Protein AF-A0A6P3GRY9-F1 (afdb_monomer_lite)

InterPro domains:
  IPR022179 Cilia- and flagella-associated protein 276 [PF12494] (30-127)

Radius of gyration: 39.05 Å; chains: 1; bounding box: 95×59×117 Å

Foldseek 3Di:
DDDDDDPDPDPDPDPPCVPPPPDPPPPPPPDPDDPVVVCCDPPNNDPVVDDDQLRVLPDPLFDDPDDQPDPVSSNVSSDDDQPVDDPDDPVRSVDDVCVVPPCVVRCSPDPPDDPPDPPPPPCPDPPDPDDDDDPDPDDPLDCVPPDDDQQDCSPPVRAGADPVRHHDDD

Secondary structure (DSSP, 8-state):
------S--PPP---GGGG---------PPPSS-HHHHTTSTTTS-GGGS--HHHHHTSTTPPPSS--SSHHHHHHHHS--STT-TT--HHHHHS-HHHHS-TTSS----TT------PPP-----TT------SS---TT--TT----TT-HHHHTTPPBPTTS-B---

Organism: Bison bison bison (NCBI:txid43346)

pLDDT: mean 70.06, std 11.71, range [42.28, 90.38]

Structure (mmCIF, N/CA/C/O backbone):
data_AF-A0A6P3GRY9-F1
#
_entry.id   AF-A0A6P3GRY9-F1
#
loop_
_atom_site.group_PDB
_atom_site.id
_atom_site.type_symbol
_atom_site.label_atom_id
_atom_site.label_alt_id
_atom_site.label_comp_id
_atom_site.label_asym_id
_atom_site.label_entity_id
_atom_site.label_seq_id
_atom_site.pdbx_PDB_ins_code
_atom_site.Cartn_x
_atom_site.Cartn_y
_atom_site.Cartn_z
_atom_site.occupancy
_atom_site.B_iso_or_equiv
_atom_site.auth_seq_id
_atom_site.auth_comp_id
_atom_site.auth_asym_id
_atom_site.auth_atom_id
_atom_site.pdbx_PDB_model_num
ATOM 1 N N . MET A 1 1 ? -58.699 34.308 74.790 1.00 52.69 1 MET A N 1
ATOM 2 C CA . MET A 1 1 ? -59.024 34.749 73.414 1.00 52.69 1 MET A CA 1
ATOM 3 C C . MET A 1 1 ? -58.248 33.865 72.449 1.00 52.69 1 MET A C 1
ATOM 5 O O . MET A 1 1 ? -57.063 33.687 72.715 1.00 52.69 1 MET A O 1
ATOM 9 N N . PRO A 1 2 ? -58.850 33.245 71.417 1.00 54.44 2 PRO A N 1
ATOM 10 C CA . PRO A 1 2 ? -58.062 32.490 70.453 1.00 54.44 2 PRO A CA 1
ATOM 11 C C . PRO A 1 2 ? -57.347 33.454 69.497 1.00 54.44 2 PRO A C 1
ATOM 13 O O . PRO A 1 2 ? -57.840 34.544 69.214 1.00 54.44 2 PRO A O 1
ATOM 16 N N . LEU A 1 3 ? -56.165 33.046 69.038 1.00 60.47 3 LEU A N 1
ATOM 17 C CA . LEU A 1 3 ? -55.337 33.776 68.083 1.00 60.47 3 LEU A CA 1
ATOM 18 C C . LEU A 1 3 ? -56.097 33.890 66.747 1.00 60.47 3 LEU A C 1
ATOM 20 O O . LEU A 1 3 ? -56.430 32.869 66.143 1.00 60.47 3 LEU A O 1
ATOM 24 N N . THR A 1 4 ? -56.395 35.113 66.304 1.00 62.03 4 THR A N 1
ATOM 25 C CA . THR A 1 4 ? -57.007 35.389 64.997 1.00 62.03 4 THR A CA 1
ATOM 26 C C . THR A 1 4 ? -56.135 34.784 63.895 1.00 62.03 4 THR A C 1
ATOM 28 O O . THR A 1 4 ? -54.992 35.198 63.714 1.00 62.03 4 THR A O 1
ATOM 31 N N . ARG A 1 5 ? -56.647 33.774 63.180 1.00 62.31 5 ARG A N 1
ATOM 32 C CA . ARG A 1 5 ? -55.997 33.237 61.979 1.00 62.31 5 ARG A CA 1
ATOM 33 C C . ARG A 1 5 ? -56.251 34.198 60.826 1.00 62.31 5 ARG A C 1
ATOM 35 O O . ARG A 1 5 ? -57.400 34.387 60.444 1.00 62.31 5 ARG A O 1
ATOM 42 N N . ASP A 1 6 ? -55.184 34.788 60.306 1.00 6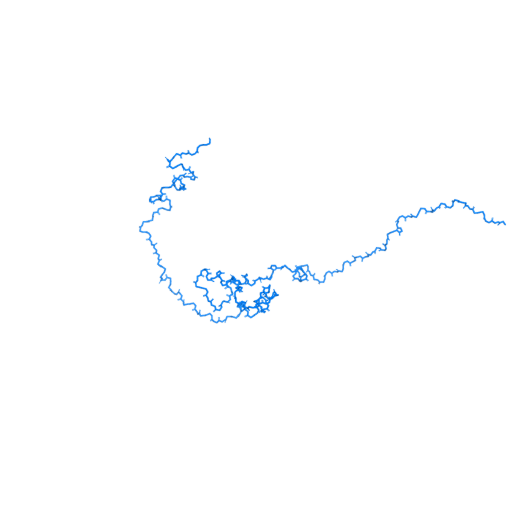4.62 6 ASP A N 1
ATOM 43 C CA . ASP A 1 6 ? -55.213 35.564 59.070 1.00 64.62 6 ASP A CA 1
ATOM 44 C C . ASP A 1 6 ? -55.417 34.603 57.877 1.00 64.62 6 ASP A C 1
ATOM 46 O O . ASP A 1 6 ? -54.584 33.713 57.675 1.00 64.62 6 ASP A O 1
ATOM 50 N N . PRO A 1 7 ? -56.531 34.701 57.126 1.00 65.06 7 PRO A N 1
ATOM 51 C CA . PRO A 1 7 ? -56.840 33.783 56.031 1.00 65.06 7 PRO A CA 1
ATOM 52 C C . PRO A 1 7 ? -55.971 33.986 54.780 1.00 65.06 7 PRO A C 1
ATOM 54 O O . PRO A 1 7 ? -56.021 33.142 53.887 1.00 65.06 7 PRO A O 1
ATOM 57 N N . PHE A 1 8 ? -55.163 35.050 54.705 1.00 62.31 8 PHE A N 1
ATOM 58 C CA . PHE A 1 8 ? -54.335 35.348 53.533 1.00 62.31 8 PHE A CA 1
ATOM 59 C C . PHE A 1 8 ? -52.855 35.485 53.897 1.00 62.31 8 PHE A C 1
ATOM 61 O O . PHE A 1 8 ? -52.234 36.529 53.706 1.00 62.31 8 PHE A O 1
ATOM 68 N N . GLN A 1 9 ? -52.249 34.393 54.371 1.00 63.75 9 GLN A N 1
ATOM 69 C CA . GLN A 1 9 ? -50.791 34.278 54.341 1.00 63.75 9 GLN A CA 1
ATOM 70 C C . GLN A 1 9 ? -50.334 34.131 52.886 1.00 63.75 9 GLN A C 1
ATOM 72 O O . GLN A 1 9 ? -50.290 33.030 52.338 1.00 63.75 9 GLN A O 1
ATOM 77 N N . ASN A 1 10 ? -50.004 35.252 52.246 1.00 63.78 10 ASN A N 1
ATOM 78 C CA . ASN A 1 10 ? -49.301 35.220 50.969 1.00 63.78 10 ASN A CA 1
ATOM 79 C C . ASN A 1 10 ? -47.929 34.560 51.191 1.00 63.78 10 ASN A C 1
ATOM 81 O O . ASN A 1 10 ? -47.215 34.972 52.113 1.00 63.78 10 ASN A O 1
ATOM 85 N N . PRO A 1 11 ? -47.532 33.558 50.384 1.00 64.19 11 PRO A N 1
ATOM 86 C CA . PRO A 1 11 ? -46.188 33.005 50.464 1.00 64.19 11 PRO A CA 1
ATOM 87 C C . PRO A 1 11 ? -45.189 34.138 50.230 1.00 64.19 11 PRO A C 1
ATOM 89 O O . PRO A 1 11 ? -45.312 34.879 49.253 1.00 64.19 11 PRO A O 1
ATOM 92 N N . ALA A 1 12 ? -44.218 34.301 51.129 1.00 64.75 12 ALA A N 1
ATOM 93 C CA . ALA A 1 12 ? -43.100 35.194 50.865 1.00 64.75 12 ALA A CA 1
ATOM 94 C C . ALA A 1 12 ? -42.449 34.761 49.542 1.00 64.75 12 ALA A C 1
ATOM 96 O O . ALA A 1 12 ? -42.167 33.578 49.363 1.00 64.75 12 ALA A O 1
ATOM 97 N N . LEU A 1 13 ? -42.268 35.708 48.615 1.00 62.03 13 LEU A N 1
ATOM 98 C CA . LEU A 1 13 ? -41.549 35.498 47.358 1.00 62.03 13 LEU A CA 1
ATOM 99 C C . LEU A 1 13 ? -40.151 34.968 47.687 1.00 62.03 13 LEU A C 1
ATOM 101 O O . LEU A 1 13 ? -39.284 35.720 48.138 1.00 62.03 13 LEU A O 1
ATOM 105 N N . ASP A 1 14 ? -39.969 33.663 47.515 1.00 60.66 14 ASP A N 1
ATOM 106 C CA . ASP A 1 14 ? -38.688 33.007 47.715 1.00 60.66 14 ASP A CA 1
ATOM 107 C C . ASP A 1 14 ? -37.759 33.471 46.589 1.00 60.66 14 ASP A C 1
ATOM 109 O O . ASP A 1 14 ? -38.134 33.453 45.415 1.00 60.66 14 ASP A O 1
ATOM 113 N N . LYS A 1 15 ? -36.584 33.996 46.940 1.00 63.59 15 LYS A N 1
ATOM 114 C CA . LYS A 1 15 ? -35.643 34.520 45.942 1.00 63.59 15 LYS A CA 1
ATOM 115 C C . LYS A 1 15 ? -35.072 33.346 45.142 1.00 63.59 15 LYS A C 1
ATOM 117 O O . LYS A 1 15 ? -34.623 32.375 45.742 1.00 63.59 15 LYS A O 1
ATOM 122 N N . ASP A 1 16 ? -35.027 33.475 43.814 1.00 60.00 16 ASP A N 1
ATOM 123 C CA . ASP A 1 16 ? -34.615 32.432 42.849 1.00 60.00 16 ASP A CA 1
ATOM 124 C C . ASP A 1 16 ? -33.209 31.828 43.080 1.00 60.00 16 ASP A C 1
ATOM 126 O O . ASP A 1 16 ? -32.849 30.810 42.485 1.00 60.00 16 ASP A O 1
ATOM 130 N N . ASP A 1 17 ? -32.408 32.409 43.975 1.00 60.22 17 ASP A N 1
ATOM 131 C CA . ASP A 1 17 ? -31.072 31.928 44.333 1.00 60.22 17 ASP A CA 1
ATOM 132 C C . ASP A 1 17 ? -31.087 30.603 45.122 1.00 60.22 17 ASP A C 1
ATOM 134 O O . ASP A 1 17 ? -30.052 29.941 45.238 1.00 60.22 17 ASP A O 1
ATOM 138 N N . SER A 1 18 ? -32.243 30.169 45.640 1.00 59.12 18 SER A N 1
ATOM 139 C CA . SER A 1 18 ? -32.396 28.894 46.360 1.00 59.12 18 SER A CA 1
ATOM 140 C C . SER A 1 18 ? -32.257 27.651 45.462 1.00 59.12 18 SER A C 1
ATOM 142 O O . SER A 1 18 ? -31.990 26.557 45.970 1.00 59.12 18 SER A O 1
ATOM 144 N N . TYR A 1 19 ? -32.344 27.805 44.133 1.00 58.09 19 TYR A N 1
ATOM 145 C CA . TYR A 1 19 ? -32.176 26.716 43.154 1.00 58.09 19 TYR A CA 1
ATOM 146 C C . TYR A 1 19 ? -30.753 26.572 42.604 1.00 58.09 19 TYR A C 1
ATOM 148 O O . TYR A 1 19 ? -30.472 25.637 41.844 1.00 58.09 19 TYR A O 1
ATOM 156 N N . LEU A 1 20 ? -29.825 27.449 42.994 1.00 64.12 20 LEU A N 1
ATOM 157 C CA . LEU A 1 20 ? -28.414 27.293 42.656 1.00 64.12 20 LEU A CA 1
ATOM 158 C C . LEU A 1 20 ? -27.821 26.205 43.558 1.00 64.12 20 LEU A C 1
ATOM 160 O O . LEU A 1 20 ? -27.237 26.466 44.610 1.00 64.12 20 LEU A O 1
ATOM 164 N N . GLY A 1 21 ? -28.009 24.945 43.154 1.00 67.62 21 GLY A N 1
ATOM 165 C CA . GLY A 1 21 ? -27.368 23.799 43.793 1.00 67.62 21 GLY A CA 1
ATOM 166 C C . GLY A 1 21 ? -25.873 24.058 44.011 1.00 67.62 21 GLY A C 1
ATOM 167 O O . GLY A 1 21 ? -25.246 24.775 43.232 1.00 67.62 21 GLY A O 1
ATOM 168 N N . LYS A 1 22 ? -25.302 23.489 45.086 1.00 67.56 22 LYS A N 1
ATOM 169 C CA . LYS A 1 22 ? -23.931 23.788 45.542 1.00 67.56 22 LYS A CA 1
ATOM 170 C C . LYS A 1 22 ? -22.965 23.911 44.366 1.00 67.56 22 LYS A C 1
ATOM 172 O O . LYS A 1 22 ? -22.800 22.944 43.618 1.00 67.56 22 LYS A O 1
ATOM 177 N N . SER A 1 23 ? -22.303 25.063 44.251 1.00 61.81 23 SER A N 1
ATOM 178 C CA . SER A 1 23 ? -21.272 25.328 43.252 1.00 61.81 23 SER A CA 1
ATOM 179 C C . SER A 1 23 ? -20.218 24.233 43.356 1.00 61.81 23 SER A C 1
ATOM 181 O O . SER A 1 23 ? -19.354 24.256 44.237 1.00 61.81 23 SER A O 1
ATOM 183 N N . ARG A 1 24 ? -20.301 23.215 42.493 1.00 62.47 24 ARG A N 1
ATOM 184 C CA . ARG A 1 24 ? -19.240 22.220 42.409 1.00 62.47 24 ARG A CA 1
ATOM 185 C C . ARG A 1 24 ? -18.041 22.988 41.900 1.00 62.47 24 ARG A C 1
ATOM 187 O O . ARG A 1 24 ? -18.010 23.398 40.743 1.00 62.47 24 ARG A O 1
ATOM 194 N N . ALA A 1 25 ? -17.065 23.197 42.774 1.00 61.50 25 ALA A N 1
ATOM 195 C CA . ALA A 1 25 ? -15.735 23.587 42.368 1.00 61.50 25 ALA A CA 1
ATOM 196 C C . ALA A 1 25 ? -15.208 22.465 41.465 1.00 61.50 25 ALA A C 1
ATOM 198 O O . ALA A 1 25 ? -14.555 21.531 41.924 1.00 61.50 25 ALA A O 1
ATOM 199 N N . SER A 1 26 ? -15.530 22.527 40.173 1.00 61.50 26 SER A N 1
ATOM 200 C CA . SER A 1 26 ? -14.910 21.710 39.142 1.00 61.50 26 SER A CA 1
ATOM 201 C C . SER A 1 26 ? -13.501 22.254 38.948 1.00 61.50 26 SER A C 1
ATOM 203 O O . SER A 1 26 ? -13.168 22.833 37.914 1.00 61.50 26 SER A O 1
ATOM 205 N N . LYS A 1 27 ? -12.658 22.107 39.974 1.00 64.69 27 LYS A N 1
ATOM 206 C CA . LYS A 1 27 ? -11.219 22.224 39.814 1.00 64.69 27 LYS A CA 1
ATOM 207 C C . LYS A 1 27 ? -10.841 21.046 38.933 1.00 64.69 27 LYS A C 1
ATOM 209 O O . LYS A 1 27 ? -10.705 19.927 39.421 1.00 64.69 27 LYS A O 1
ATOM 214 N N . LYS A 1 28 ? -10.770 21.280 37.618 1.00 66.38 28 LYS A N 1
ATOM 215 C CA . LYS A 1 28 ? -10.141 20.329 36.705 1.00 66.38 28 LYS A CA 1
ATOM 216 C C . LYS A 1 28 ? -8.772 20.050 37.307 1.00 66.38 28 LYS A C 1
ATOM 218 O O . LYS A 1 28 ? -7.981 20.977 37.478 1.00 66.38 28 LYS A O 1
ATOM 223 N N . LEU A 1 29 ? -8.554 18.810 37.735 1.00 68.94 29 LEU A N 1
ATOM 224 C CA . LEU A 1 29 ? -7.252 18.394 38.229 1.00 68.94 29 LEU A CA 1
ATOM 225 C C . LEU A 1 29 ? -6.219 18.745 37.152 1.00 68.94 29 LEU A C 1
ATOM 227 O O . LEU A 1 29 ? -6.523 18.579 35.964 1.00 68.94 29 LEU A O 1
ATOM 231 N N . PRO A 1 30 ? -5.035 19.250 37.532 1.00 70.81 30 PRO A N 1
ATOM 232 C CA . PRO A 1 30 ? -3.982 19.483 36.562 1.00 70.81 30 PRO A CA 1
ATOM 233 C C . PRO A 1 30 ? -3.730 18.177 35.806 1.00 70.81 30 PRO A C 1
ATOM 235 O O . PRO A 1 30 ? -3.604 17.105 36.407 1.00 70.81 30 PRO A O 1
ATOM 238 N N . TYR A 1 31 ? -3.740 18.260 34.476 1.00 70.06 31 TYR A N 1
ATOM 239 C CA . TYR A 1 31 ? -3.459 17.111 33.627 1.00 70.06 31 TYR A CA 1
ATOM 240 C C . TYR A 1 31 ? -2.085 16.551 34.004 1.00 70.06 31 TYR A C 1
ATOM 242 O O . TYR A 1 31 ? -1.108 17.292 34.071 1.00 70.06 31 TYR A O 1
ATOM 250 N N . LYS A 1 32 ? -2.019 15.240 34.269 1.00 80.81 32 LYS A N 1
ATOM 251 C CA . LYS A 1 32 ? -0.781 14.569 34.704 1.00 80.81 32 LYS A CA 1
ATOM 252 C C . LYS A 1 32 ? 0.327 14.648 33.650 1.00 80.81 32 LYS A C 1
ATOM 254 O O . LYS A 1 32 ? 1.496 14.693 34.005 1.00 80.81 32 LYS A O 1
ATOM 259 N N . ASN A 1 33 ? -0.058 14.669 32.373 1.00 82.62 33 ASN A N 1
ATOM 260 C CA . ASN A 1 33 ? 0.845 14.707 31.230 1.00 82.62 33 ASN A CA 1
ATOM 261 C C . ASN A 1 33 ? 0.585 15.964 30.388 1.00 82.62 33 ASN A C 1
ATOM 263 O O . ASN A 1 33 ? -0.575 16.370 30.254 1.00 82.62 33 ASN A O 1
ATOM 267 N N . PRO A 1 34 ? 1.625 16.552 29.768 1.00 87.25 34 PRO A N 1
ATOM 268 C CA . PRO A 1 34 ? 1.441 17.589 28.763 1.00 87.25 34 PRO A CA 1
ATOM 269 C C . PRO A 1 34 ? 0.641 17.043 27.573 1.00 87.25 34 PRO A C 1
ATOM 271 O O . PRO A 1 34 ? 0.749 15.866 27.218 1.00 87.25 34 PRO A O 1
ATOM 274 N N . THR A 1 35 ? -0.137 17.914 26.928 1.00 83.81 35 THR A N 1
ATOM 275 C CA . THR A 1 35 ? -1.090 17.557 25.863 1.00 83.81 35 THR A CA 1
ATOM 276 C C . THR A 1 35 ? -0.469 16.704 24.755 1.00 83.81 35 THR A C 1
ATOM 278 O O . THR A 1 35 ? -1.060 15.706 24.363 1.00 83.81 35 THR A O 1
ATOM 281 N N . HIS A 1 36 ? 0.747 17.031 24.308 1.00 83.94 36 HIS A N 1
ATOM 282 C CA . HIS A 1 36 ? 1.453 16.276 23.267 1.00 83.94 36 HIS A CA 1
ATOM 283 C C . HIS A 1 36 ? 1.723 14.808 23.659 1.00 83.94 36 HIS A C 1
ATOM 285 O O . HIS A 1 36 ? 1.618 13.925 22.818 1.00 83.94 36 HIS A O 1
ATOM 291 N N . LEU A 1 37 ? 2.022 14.522 24.934 1.00 85.81 37 LEU A N 1
ATOM 292 C CA . LEU A 1 37 ? 2.242 13.146 25.408 1.00 85.81 37 LEU A CA 1
ATOM 293 C C . LEU A 1 37 ? 0.930 12.395 25.637 1.00 85.81 37 LEU A C 1
ATOM 295 O O . LEU A 1 37 ? 0.858 11.191 25.409 1.00 85.81 37 LEU A O 1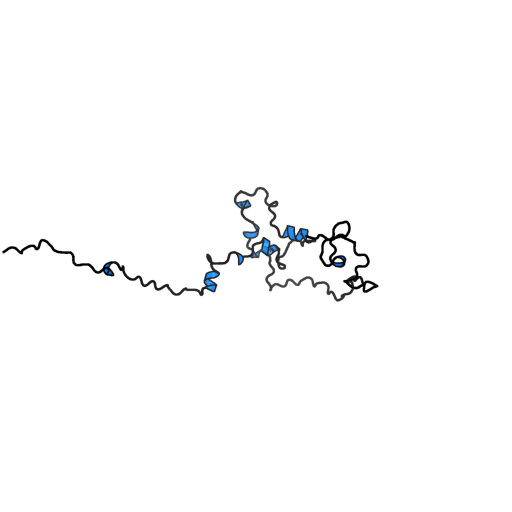
ATOM 299 N N . ALA A 1 38 ? -0.113 13.098 26.081 1.00 83.38 38 ALA A N 1
ATOM 300 C CA . ALA A 1 38 ? -1.445 12.515 26.211 1.00 83.38 38 ALA A CA 1
ATOM 301 C C . ALA A 1 38 ? -2.039 12.148 24.837 1.00 83.38 38 ALA A C 1
ATOM 303 O O . ALA A 1 38 ? -2.712 11.133 24.712 1.00 83.38 38 ALA A O 1
ATOM 304 N N . GLN A 1 39 ? -1.741 12.937 23.800 1.00 84.12 39 GLN A N 1
ATOM 305 C CA . GLN A 1 39 ? -2.167 12.689 22.417 1.00 84.12 39 GLN A CA 1
ATOM 306 C C . GLN A 1 39 ? -1.453 11.509 21.746 1.00 84.12 39 GLN A C 1
ATOM 308 O O . GLN A 1 39 ? -1.924 11.025 20.725 1.00 84.12 39 GLN A O 1
ATOM 313 N N . GLN A 1 40 ? -0.330 11.037 22.291 1.00 82.62 40 GLN A N 1
ATOM 314 C CA . GLN A 1 40 ? 0.353 9.836 21.799 1.00 82.62 40 GLN A CA 1
ATOM 315 C C . GLN A 1 40 ? -0.162 8.543 22.448 1.00 82.62 40 GLN A C 1
ATOM 317 O O . GLN A 1 40 ? 0.261 7.462 22.050 1.00 82.62 40 GLN A O 1
ATOM 322 N N . GLN A 1 41 ? -1.059 8.633 23.433 1.00 82.88 41 GLN A N 1
ATOM 323 C CA . GLN A 1 41 ? -1.613 7.479 24.142 1.00 82.88 41 GLN A CA 1
ATOM 324 C C . GLN A 1 41 ? -3.012 7.141 23.626 1.00 82.88 41 GLN A C 1
ATOM 326 O O . GLN A 1 41 ? -3.762 8.029 23.222 1.00 82.88 41 GLN A O 1
ATOM 331 N N . GLU A 1 42 ? -3.380 5.862 23.677 1.00 80.25 42 GLU A N 1
ATOM 332 C CA . GLU A 1 42 ? -4.760 5.418 23.450 1.00 80.25 42 GLU A CA 1
ATOM 333 C C . GLU A 1 42 ? -5.717 6.158 24.410 1.00 80.25 42 GLU A C 1
ATOM 335 O O . GLU A 1 42 ? -5.406 6.282 25.601 1.00 80.25 42 GLU A O 1
ATOM 340 N N . PRO A 1 43 ? -6.865 6.692 23.946 1.00 81.06 43 PRO A N 1
ATOM 341 C CA . PRO A 1 43 ? -7.477 6.533 22.619 1.00 81.06 43 PRO A CA 1
ATOM 342 C C . PRO A 1 43 ? -7.115 7.634 21.601 1.00 81.06 43 PRO A C 1
ATOM 344 O O . PRO A 1 43 ? -7.696 7.705 20.520 1.00 81.06 43 PRO A O 1
ATOM 347 N N . TRP A 1 44 ? -6.228 8.561 21.963 1.00 79.75 44 TRP A N 1
ATOM 348 C CA . TRP A 1 44 ? -5.930 9.766 21.180 1.00 79.75 44 TRP A CA 1
ATOM 349 C C . TRP A 1 44 ? -4.787 9.587 20.185 1.00 79.75 44 TRP A C 1
ATOM 351 O O . TRP A 1 44 ? -4.599 10.446 19.319 1.00 79.75 44 TRP A O 1
ATOM 361 N N . CYS A 1 45 ? -4.026 8.497 20.306 1.00 80.19 45 CYS A N 1
ATOM 362 C CA . CYS A 1 45 ? -2.933 8.197 19.399 1.00 80.19 45 CYS A CA 1
ATOM 363 C C . CYS A 1 45 ? -3.437 8.154 17.955 1.00 80.19 45 CYS A C 1
ATOM 365 O O . CYS A 1 45 ? -4.422 7.497 17.612 1.00 80.19 45 CYS A O 1
ATOM 367 N N . ARG A 1 46 ? -2.753 8.891 17.080 1.00 74.81 46 ARG A N 1
ATOM 368 C CA . ARG A 1 46 ? -3.125 8.971 15.672 1.00 74.81 46 ARG A CA 1
ATOM 369 C C . ARG A 1 46 ? -2.914 7.597 15.032 1.00 74.81 46 ARG A C 1
ATOM 371 O O . ARG A 1 46 ? -1.797 7.096 15.011 1.00 74.81 46 ARG A O 1
ATOM 378 N N . LEU A 1 47 ? -3.961 7.034 14.429 1.00 71.56 47 LEU A N 1
ATOM 379 C CA . LEU A 1 47 ? -3.901 5.735 13.738 1.00 71.56 47 LEU A CA 1
ATOM 380 C C . LEU A 1 47 ? -2.848 5.678 12.617 1.00 71.56 47 LEU A C 1
ATOM 382 O O . LEU A 1 47 ? -2.411 4.602 12.240 1.00 71.56 47 LEU A O 1
ATOM 386 N N . SER A 1 48 ? -2.426 6.827 12.080 1.00 75.00 48 SER A N 1
ATOM 387 C CA . SER A 1 48 ? -1.356 6.894 11.077 1.00 75.00 48 SER A CA 1
ATOM 388 C C . SER A 1 48 ? 0.057 6.851 11.667 1.00 75.00 48 SER A C 1
ATOM 390 O O . SER A 1 48 ? 1.017 6.846 10.903 1.00 75.00 48 SER A O 1
ATOM 392 N N . SER A 1 49 ? 0.215 6.909 12.993 1.00 74.69 49 SER A N 1
ATOM 393 C CA . SER A 1 49 ? 1.525 6.805 13.649 1.00 74.69 49 SER A CA 1
ATOM 394 C C . SER A 1 49 ? 2.080 5.382 13.587 1.00 74.69 49 SER A C 1
ATOM 396 O O . SER A 1 49 ? 3.294 5.206 13.623 1.00 74.69 49 SER A O 1
ATOM 398 N N . THR A 1 50 ? 1.213 4.375 13.467 1.00 75.44 50 THR A N 1
ATOM 399 C CA . THR A 1 50 ? 1.597 2.982 13.248 1.00 75.44 50 THR A CA 1
ATOM 400 C C . THR A 1 50 ? 1.528 2.667 11.748 1.00 75.44 50 THR A C 1
ATOM 402 O O . THR A 1 50 ? 0.442 2.663 11.163 1.00 75.44 50 THR A O 1
ATOM 405 N N . PRO A 1 51 ? 2.667 2.430 11.071 1.00 76.50 51 PRO A N 1
ATOM 406 C CA . PRO A 1 51 ? 2.639 2.063 9.663 1.00 76.50 51 PRO A CA 1
ATOM 407 C C . PRO A 1 51 ? 1.970 0.695 9.494 1.00 76.50 51 PRO A C 1
ATOM 409 O O . PRO A 1 51 ? 2.225 -0.244 10.247 1.00 76.50 51 PRO A O 1
ATOM 412 N N . THR A 1 52 ? 1.121 0.565 8.475 1.00 77.81 52 THR A N 1
ATOM 413 C CA . THR A 1 52 ? 0.602 -0.747 8.070 1.00 77.81 52 THR A CA 1
ATOM 414 C C . THR A 1 52 ? 1.721 -1.569 7.435 1.00 77.81 52 THR A C 1
ATOM 416 O O . THR A 1 52 ? 2.647 -1.013 6.849 1.00 77.81 52 THR A O 1
ATOM 419 N N . ILE A 1 53 ? 1.631 -2.897 7.465 1.00 78.75 53 ILE A N 1
ATOM 420 C CA . ILE A 1 53 ? 2.653 -3.761 6.845 1.00 78.75 53 ILE A CA 1
ATOM 421 C C . ILE A 1 53 ? 2.830 -3.485 5.361 1.00 78.75 53 ILE A C 1
ATOM 423 O O . ILE A 1 53 ? 3.951 -3.470 4.873 1.00 78.75 53 ILE A O 1
ATOM 427 N N . THR A 1 54 ? 1.749 -3.194 4.643 1.00 80.31 54 THR A N 1
ATOM 428 C CA . THR A 1 54 ? 1.821 -2.794 3.234 1.00 80.31 54 THR A CA 1
ATOM 429 C C . THR A 1 54 ? 2.595 -1.484 3.057 1.00 80.31 54 THR A C 1
ATOM 431 O O . THR A 1 54 ? 3.254 -1.286 2.041 1.00 80.31 54 THR A O 1
ATOM 434 N N . SER A 1 55 ? 2.517 -0.570 4.030 1.00 81.38 55 SER A N 1
ATOM 435 C CA . SER A 1 55 ? 3.344 0.639 4.055 1.00 81.38 55 SER A CA 1
ATOM 436 C C . SER A 1 55 ? 4.801 0.294 4.351 1.00 81.38 55 SER A C 1
ATOM 438 O O . SER A 1 55 ? 5.681 0.769 3.643 1.00 81.38 55 SER A O 1
ATOM 440 N N . MET A 1 56 ? 5.052 -0.561 5.347 1.00 81.75 56 MET A N 1
ATOM 441 C CA . MET A 1 56 ? 6.401 -0.998 5.716 1.00 81.75 56 MET A CA 1
ATOM 442 C C . MET A 1 56 ? 7.102 -1.724 4.570 1.00 81.75 56 MET A C 1
ATOM 444 O O . MET A 1 56 ? 8.254 -1.445 4.295 1.00 81.75 56 MET A O 1
ATOM 448 N N . LYS A 1 57 ? 6.403 -2.599 3.848 1.00 82.19 57 LYS A N 1
ATOM 449 C CA . LYS A 1 57 ? 6.921 -3.339 2.690 1.00 82.19 57 LYS A CA 1
ATOM 450 C C . LYS A 1 57 ? 7.418 -2.435 1.556 1.00 82.19 57 LYS A C 1
ATOM 452 O O . LYS A 1 57 ? 8.277 -2.834 0.775 1.00 82.19 57 LYS A O 1
ATOM 457 N N . ARG A 1 58 ? 6.878 -1.221 1.444 1.00 84.00 58 ARG A N 1
ATOM 458 C CA . ARG A 1 58 ? 7.324 -0.231 0.453 1.00 84.00 58 ARG A CA 1
ATOM 459 C C . ARG A 1 58 ? 8.485 0.628 0.946 1.00 84.00 58 ARG A C 1
ATOM 461 O O . ARG A 1 58 ? 9.025 1.397 0.156 1.00 84.00 58 ARG A O 1
ATOM 468 N N . ASP A 1 59 ? 8.837 0.527 2.224 1.00 81.19 59 ASP A N 1
ATOM 469 C CA . ASP A 1 59 ? 9.971 1.235 2.797 1.00 81.19 59 ASP A CA 1
ATOM 470 C C . ASP A 1 59 ? 11.288 0.624 2.296 1.00 81.19 59 ASP A C 1
ATOM 472 O O . ASP A 1 59 ? 11.423 -0.595 2.178 1.00 81.19 59 ASP A O 1
ATOM 476 N N . GLY A 1 60 ? 12.279 1.469 2.016 1.00 72.06 60 GLY A N 1
ATOM 477 C CA . GLY A 1 60 ? 13.583 1.037 1.506 1.00 72.06 60 GLY A CA 1
ATOM 478 C C . GLY A 1 60 ? 14.385 0.209 2.512 1.00 72.06 60 GLY A C 1
ATOM 479 O O . GLY A 1 60 ? 15.276 -0.540 2.120 1.00 72.06 60 GLY A O 1
ATOM 480 N N . PHE A 1 61 ? 14.056 0.310 3.802 1.00 74.94 61 PHE A N 1
ATOM 481 C CA . PHE A 1 61 ? 14.686 -0.467 4.875 1.00 74.94 61 PHE A CA 1
ATOM 482 C C . PHE A 1 61 ? 14.022 -1.830 5.120 1.00 74.94 61 PHE A C 1
ATOM 484 O O . PHE A 1 61 ? 14.441 -2.571 6.016 1.00 74.94 61 PHE A O 1
ATOM 491 N N . PHE A 1 62 ? 12.984 -2.170 4.352 1.00 77.00 62 PHE A N 1
ATOM 492 C CA . PHE A 1 62 ? 12.283 -3.436 4.497 1.00 77.00 62 PHE A CA 1
ATOM 493 C C . PHE A 1 62 ? 13.068 -4.583 3.863 1.00 77.00 62 PHE A C 1
ATOM 495 O O . PHE A 1 62 ? 13.402 -4.564 2.679 1.00 77.00 62 PHE A O 1
ATOM 502 N N . PHE A 1 63 ? 13.340 -5.618 4.655 1.00 73.50 63 PHE A N 1
ATOM 503 C CA . PHE A 1 63 ? 14.039 -6.801 4.176 1.00 73.50 63 PHE A CA 1
ATOM 504 C C . PHE A 1 63 ? 13.060 -7.807 3.564 1.00 73.50 63 PHE A C 1
ATOM 506 O O . PHE A 1 63 ? 12.203 -8.358 4.258 1.00 73.50 63 PHE A O 1
ATOM 513 N N . TYR A 1 64 ? 13.234 -8.095 2.276 1.00 71.88 64 TYR A N 1
ATOM 514 C CA . TYR A 1 64 ? 12.570 -9.209 1.607 1.00 71.88 64 TYR A CA 1
ATOM 515 C C . TYR A 1 64 ? 13.459 -10.455 1.627 1.00 71.88 64 TYR A C 1
ATOM 517 O O . TYR A 1 64 ? 14.659 -10.368 1.380 1.00 71.88 64 TYR A O 1
ATOM 525 N N . SER 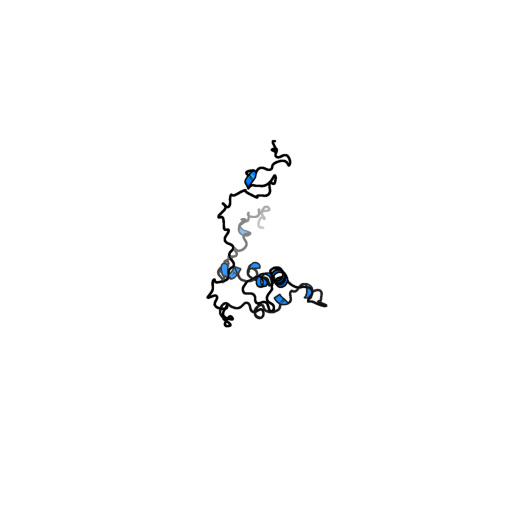A 1 65 ? 12.864 -11.626 1.877 1.00 75.56 65 SER A N 1
ATOM 526 C CA . SER A 1 65 ? 13.565 -12.912 1.735 1.00 75.56 65 SER A CA 1
ATOM 527 C C . SER A 1 65 ? 13.993 -13.182 0.291 1.00 75.56 65 SER A C 1
ATOM 529 O O . SER A 1 65 ? 15.040 -13.782 0.069 1.00 75.56 65 SER A O 1
ATOM 531 N N . GLU A 1 66 ? 13.208 -12.709 -0.678 1.00 78.94 66 GLU A N 1
ATOM 532 C CA . GLU A 1 66 ? 13.498 -12.789 -2.108 1.00 78.94 66 GLU A CA 1
ATOM 533 C C . GLU A 1 66 ? 13.488 -11.374 -2.689 1.00 78.94 66 GLU A C 1
ATOM 535 O O . GLU A 1 66 ? 12.493 -10.660 -2.575 1.00 78.94 66 GLU A O 1
ATOM 540 N N . ILE A 1 67 ? 14.611 -10.949 -3.272 1.00 80.06 67 ILE A N 1
ATOM 541 C CA . ILE A 1 67 ? 14.750 -9.601 -3.830 1.00 80.06 67 ILE A CA 1
ATOM 542 C C . ILE A 1 67 ? 13.942 -9.525 -5.137 1.00 80.06 67 ILE A C 1
ATOM 544 O O . ILE A 1 67 ? 14.220 -10.313 -6.049 1.00 80.06 67 ILE A O 1
ATOM 548 N N . PRO A 1 68 ? 12.984 -8.586 -5.256 1.00 86.12 68 PRO A N 1
ATOM 549 C CA . PRO A 1 68 ? 12.243 -8.365 -6.494 1.00 86.12 68 PRO A CA 1
ATOM 550 C C . PRO A 1 68 ? 13.179 -8.049 -7.662 1.00 86.12 68 PRO A C 1
ATOM 552 O O . PRO A 1 68 ? 14.120 -7.268 -7.500 1.00 86.12 68 PRO A O 1
ATOM 555 N N . LYS A 1 69 ? 12.943 -8.644 -8.837 1.00 87.94 69 LYS A N 1
ATOM 556 C CA . LYS A 1 69 ? 13.831 -8.465 -10.000 1.00 87.94 69 LYS A CA 1
ATOM 557 C C . LYS A 1 69 ? 13.456 -7.246 -10.831 1.00 87.94 69 LYS A C 1
ATOM 559 O O . LYS A 1 69 ? 14.335 -6.625 -11.428 1.00 87.94 69 LYS A O 1
ATOM 564 N N . ASP A 1 70 ? 12.172 -6.913 -10.871 1.00 90.38 70 ASP A N 1
ATOM 565 C CA . ASP A 1 70 ? 11.632 -5.767 -11.590 1.00 90.38 70 ASP A CA 1
ATOM 566 C C . ASP A 1 70 ? 10.597 -4.983 -10.754 1.00 90.38 70 ASP A C 1
ATOM 568 O O . ASP A 1 70 ? 10.310 -5.298 -9.595 1.00 90.38 70 ASP A O 1
ATOM 572 N N . ASP A 1 71 ? 10.061 -3.904 -11.334 1.00 88.75 71 ASP A N 1
ATOM 573 C CA . ASP A 1 71 ? 9.049 -3.059 -10.681 1.00 88.75 71 ASP A CA 1
ATOM 574 C C . ASP A 1 71 ? 7.738 -3.821 -10.422 1.00 88.75 71 ASP A C 1
ATOM 576 O O . ASP A 1 71 ? 7.036 -3.548 -9.445 1.00 88.75 71 ASP A O 1
ATOM 580 N N . LEU A 1 72 ? 7.400 -4.796 -11.270 1.00 88.94 72 LEU A N 1
ATOM 581 C CA . LEU A 1 72 ? 6.184 -5.583 -11.107 1.00 88.94 72 LEU A CA 1
ATOM 582 C C . LEU A 1 72 ? 6.309 -6.514 -9.899 1.00 88.94 72 LEU A C 1
ATOM 584 O O . LEU A 1 72 ? 5.426 -6.507 -9.039 1.00 88.94 72 LEU A O 1
ATOM 588 N N . ASP A 1 73 ? 7.420 -7.237 -9.794 1.00 88.31 73 ASP A N 1
ATOM 589 C CA . ASP A 1 73 ? 7.759 -8.081 -8.654 1.00 88.31 73 ASP A CA 1
ATOM 590 C C . ASP A 1 73 ? 7.732 -7.268 -7.357 1.00 88.31 73 ASP A C 1
ATOM 592 O O . ASP A 1 73 ? 7.185 -7.725 -6.354 1.00 88.31 73 ASP A O 1
ATOM 596 N N . PHE A 1 74 ? 8.256 -6.036 -7.368 1.00 87.88 74 PHE A N 1
ATOM 597 C CA . PHE A 1 74 ? 8.258 -5.172 -6.186 1.00 87.88 74 PHE A CA 1
ATOM 598 C C . PHE A 1 74 ? 6.835 -4.806 -5.755 1.00 87.88 74 PHE A C 1
ATOM 600 O O . PHE A 1 74 ? 6.474 -4.927 -4.579 1.00 87.88 74 PHE A O 1
ATOM 607 N N . ARG A 1 75 ? 5.992 -4.398 -6.710 1.00 88.56 75 ARG A N 1
ATOM 608 C CA . ARG A 1 75 ? 4.587 -4.065 -6.439 1.00 88.56 75 ARG A CA 1
ATOM 609 C C . ARG A 1 75 ? 3.809 -5.272 -5.928 1.00 88.56 75 ARG A C 1
ATOM 611 O O . ARG A 1 75 ? 3.002 -5.113 -5.014 1.00 88.56 75 ARG A O 1
ATOM 618 N N . LEU A 1 76 ? 4.047 -6.453 -6.496 1.00 86.56 76 LEU A N 1
ATOM 619 C CA . LEU A 1 76 ? 3.393 -7.694 -6.087 1.00 86.56 76 LEU A CA 1
ATOM 620 C C . LEU A 1 76 ? 3.867 -8.159 -4.706 1.00 86.56 76 LEU A C 1
ATOM 622 O O . LEU A 1 76 ? 3.034 -8.515 -3.877 1.00 86.56 76 LEU A O 1
ATOM 626 N N . ALA A 1 77 ? 5.169 -8.086 -4.424 1.00 83.44 77 ALA A N 1
ATOM 627 C CA . ALA A 1 77 ? 5.743 -8.458 -3.131 1.00 83.44 77 ALA A CA 1
ATOM 628 C C . ALA A 1 77 ? 5.286 -7.530 -1.993 1.00 83.44 77 ALA A C 1
ATOM 630 O O . ALA A 1 77 ? 5.101 -7.974 -0.855 1.00 83.44 77 ALA A O 1
ATOM 631 N N . ALA A 1 78 ? 5.058 -6.249 -2.300 1.00 84.12 78 ALA A N 1
ATOM 632 C CA . ALA A 1 78 ? 4.548 -5.286 -1.334 1.00 84.12 78 ALA A CA 1
ATOM 633 C C . ALA A 1 78 ? 3.059 -5.478 -0.999 1.00 84.12 78 ALA A C 1
ATOM 635 O O . ALA A 1 78 ? 2.597 -5.007 0.046 1.00 84.12 78 ALA A O 1
ATOM 636 N N . LEU A 1 79 ? 2.295 -6.144 -1.870 1.00 85.62 79 LEU A N 1
ATOM 637 C CA . LEU A 1 79 ? 0.884 -6.435 -1.641 1.00 85.62 79 LEU A CA 1
ATOM 638 C C . LEU A 1 79 ? 0.708 -7.670 -0.753 1.00 85.62 79 LEU A C 1
ATOM 640 O O . LEU A 1 79 ? 1.471 -8.632 -0.802 1.00 85.62 79 LEU A O 1
ATOM 644 N N . TYR A 1 80 ? -0.329 -7.639 0.088 1.00 79.50 80 TYR A N 1
ATOM 645 C CA . TYR A 1 80 ? -0.667 -8.796 0.904 1.00 79.50 80 TYR A CA 1
ATOM 646 C C . TYR A 1 80 ? -1.225 -9.908 0.018 1.00 79.50 80 TYR A C 1
ATOM 648 O O . TYR A 1 80 ? -2.160 -9.707 -0.759 1.00 79.50 80 TYR A O 1
ATOM 656 N N . ASN A 1 81 ? -0.649 -11.093 0.163 1.00 80.00 81 ASN A N 1
ATOM 657 C CA . ASN A 1 81 ? -1.033 -12.249 -0.610 1.00 80.00 81 ASN A CA 1
ATOM 658 C C . ASN A 1 81 ? -2.091 -13.074 0.143 1.00 80.00 81 ASN A C 1
ATOM 660 O O . ASN A 1 81 ? -1.781 -13.771 1.108 1.00 80.00 81 ASN A O 1
ATOM 664 N N . HIS A 1 82 ? -3.338 -13.025 -0.332 1.00 77.75 82 HIS A N 1
ATOM 665 C CA . HIS A 1 82 ? -4.444 -13.790 0.248 1.00 77.75 82 HIS A CA 1
ATOM 666 C C . HIS A 1 82 ? -4.456 -15.276 -0.155 1.00 77.75 82 HIS A C 1
ATOM 668 O O . HIS A 1 82 ? -5.098 -16.070 0.531 1.00 77.75 82 HIS A O 1
ATOM 674 N N . HIS A 1 83 ? -3.762 -15.678 -1.229 1.00 77.50 83 HIS A N 1
ATOM 675 C CA . HIS A 1 83 ? -3.863 -17.046 -1.759 1.00 77.50 83 HIS A CA 1
ATOM 676 C C . HIS A 1 83 ? -3.092 -18.084 -0.936 1.00 77.50 83 HIS A C 1
ATOM 678 O O . HIS A 1 83 ? -3.350 -19.277 -1.054 1.00 77.50 83 HIS A O 1
ATOM 684 N N . THR A 1 84 ? -2.149 -17.653 -0.098 1.00 73.00 84 THR A N 1
ATOM 685 C CA . THR A 1 84 ? -1.332 -18.549 0.739 1.00 73.00 84 THR A CA 1
ATOM 686 C C . THR A 1 84 ? -2.106 -19.132 1.919 1.00 73.00 84 THR A C 1
ATOM 688 O O . THR A 1 84 ? -1.663 -20.095 2.536 1.00 73.00 84 THR A O 1
ATOM 691 N N . GLY A 1 85 ? -3.269 -18.563 2.245 1.00 72.94 85 GLY A N 1
ATOM 692 C CA . GLY A 1 85 ? -4.133 -19.033 3.318 1.00 72.94 85 GLY A CA 1
ATOM 693 C C . GLY A 1 85 ? -5.094 -20.122 2.865 1.00 72.94 85 GLY A C 1
ATOM 694 O O . GLY A 1 85 ? -6.281 -19.850 2.697 1.00 72.94 85 GLY A O 1
ATOM 695 N N . THR A 1 86 ? -4.611 -21.347 2.685 1.00 75.75 86 THR A N 1
ATOM 696 C CA . THR A 1 86 ? -5.488 -22.501 2.455 1.00 75.75 86 THR A CA 1
ATOM 697 C C . THR A 1 86 ? -6.333 -22.794 3.704 1.00 75.75 86 THR A C 1
ATOM 699 O O . THR A 1 86 ? -5.821 -22.836 4.816 1.00 75.75 86 THR A O 1
ATOM 702 N N . PHE A 1 87 ? -7.647 -22.978 3.521 1.00 78.75 87 PHE A N 1
ATOM 703 C CA . PHE A 1 87 ? -8.614 -23.367 4.567 1.00 78.75 87 PHE A CA 1
ATOM 704 C C . PHE A 1 87 ? -8.715 -22.448 5.800 1.00 78.75 87 PHE A C 1
ATOM 706 O O . PHE A 1 87 ? -9.015 -22.916 6.896 1.00 78.75 87 PHE A O 1
ATOM 713 N N . LYS A 1 88 ? -8.518 -21.135 5.635 1.00 82.81 88 LYS A N 1
ATOM 714 C CA . LYS A 1 88 ? -8.712 -20.175 6.733 1.00 82.81 88 LYS A CA 1
ATOM 715 C C . LYS A 1 88 ? -10.172 -20.088 7.181 1.00 82.81 88 LYS A C 1
ATOM 717 O O . LYS A 1 88 ? -11.093 -20.038 6.361 1.00 82.81 88 LYS A O 1
ATOM 722 N N . ASN A 1 89 ? -10.376 -19.981 8.491 1.00 84.81 89 ASN A N 1
ATOM 723 C CA . ASN A 1 89 ? -11.690 -19.703 9.070 1.00 84.81 89 ASN A CA 1
ATOM 724 C C . ASN A 1 89 ? -12.161 -18.271 8.754 1.00 84.81 89 ASN A C 1
ATOM 726 O O . ASN A 1 89 ? -11.359 -17.385 8.460 1.00 84.81 89 ASN A O 1
ATOM 730 N N . LYS A 1 90 ? -13.471 -18.001 8.875 1.00 85.56 90 LYS A N 1
ATOM 731 C CA . LYS A 1 90 ? -14.053 -16.668 8.592 1.00 85.56 90 LYS A CA 1
ATOM 732 C C . LYS A 1 90 ? -13.374 -15.536 9.374 1.00 85.56 90 LYS A C 1
ATOM 734 O O . LYS A 1 90 ? -13.188 -14.452 8.837 1.00 85.56 90 LYS A O 1
ATOM 739 N N . SER A 1 91 ? -12.996 -15.794 10.623 1.00 84.44 91 SER A N 1
ATOM 740 C CA . SER A 1 91 ? -12.254 -14.854 11.469 1.00 84.44 91 SER A CA 1
ATOM 741 C C . SER A 1 91 ? -10.814 -14.645 10.992 1.00 84.44 91 SER A C 1
ATOM 743 O O . SER A 1 91 ? -10.338 -13.516 10.954 1.00 84.44 91 SER A O 1
ATOM 745 N N . GLU A 1 92 ? -10.136 -15.714 10.578 1.00 80.31 92 GLU A N 1
ATOM 746 C CA . GLU A 1 92 ? -8.732 -15.698 10.147 1.00 80.31 92 GLU A CA 1
ATOM 747 C C . GLU A 1 92 ? -8.526 -14.987 8.805 1.00 80.31 92 GLU A C 1
ATOM 749 O O . GLU A 1 92 ? -7.459 -14.425 8.566 1.00 80.31 92 GLU A O 1
ATOM 754 N N . ILE A 1 93 ? -9.540 -14.986 7.931 1.00 79.38 93 ILE A N 1
ATOM 755 C CA . ILE A 1 93 ? -9.513 -14.260 6.649 1.00 79.38 93 ILE A CA 1
ATOM 756 C C . ILE A 1 93 ? -9.454 -12.741 6.874 1.00 79.38 93 ILE A C 1
ATOM 758 O O . ILE A 1 93 ? -8.813 -12.034 6.098 1.00 79.38 93 ILE A O 1
ATOM 762 N N . LEU A 1 94 ? -10.096 -12.239 7.935 1.00 80.31 94 LEU A N 1
ATOM 763 C CA . LEU A 1 94 ? -10.129 -10.808 8.262 1.00 80.31 94 LEU A CA 1
ATOM 764 C C . LEU A 1 94 ? -8.833 -10.321 8.921 1.00 80.31 94 LEU A C 1
ATOM 766 O O . LEU A 1 94 ? -8.563 -9.122 8.950 1.00 80.31 94 LEU A O 1
ATOM 770 N N . THR A 1 95 ? -8.031 -11.239 9.458 1.00 75.88 95 THR A N 1
ATOM 771 C CA . THR A 1 95 ? -6.796 -10.910 10.166 1.00 75.88 95 THR A CA 1
ATOM 772 C C . THR A 1 95 ? -5.572 -11.163 9.300 1.00 75.88 95 THR A C 1
ATOM 774 O O . THR A 1 95 ? -5.340 -12.264 8.803 1.00 75.88 95 THR A O 1
ATOM 777 N N . HIS A 1 96 ? -4.725 -10.150 9.169 1.00 76.94 96 HIS A N 1
ATOM 778 C CA . HIS A 1 96 ? -3.441 -10.298 8.501 1.00 76.94 96 HIS A CA 1
ATOM 779 C C . HIS A 1 96 ? -2.442 -10.934 9.476 1.00 76.94 96 HIS A C 1
ATOM 781 O O . HIS A 1 96 ? -2.063 -10.329 10.476 1.00 76.94 96 HIS A O 1
ATOM 787 N N . GLN A 1 97 ? -2.010 -12.164 9.187 1.00 73.12 97 GLN A N 1
ATOM 788 C CA . GLN A 1 97 ? -1.087 -12.921 10.048 1.00 73.12 97 GLN A CA 1
ATOM 789 C C . GLN A 1 97 ? 0.245 -12.191 10.268 1.00 73.12 97 GLN A C 1
ATOM 791 O O . GLN A 1 97 ? 0.792 -12.229 11.365 1.00 73.12 97 GLN A O 1
ATOM 796 N N . GLU A 1 98 ? 0.733 -11.489 9.244 1.00 72.62 98 GLU A N 1
ATOM 797 C CA . GLU A 1 98 ? 1.936 -10.655 9.323 1.00 72.62 98 GLU A CA 1
ATOM 798 C C . GLU A 1 98 ? 1.792 -9.526 10.361 1.00 72.62 98 GLU A C 1
ATOM 800 O O . GLU A 1 98 ? 2.795 -9.112 10.923 1.00 72.62 98 GLU A O 1
ATOM 805 N N . THR A 1 99 ? 0.567 -9.057 10.651 1.00 71.69 99 THR A N 1
ATOM 806 C CA . THR A 1 99 ? 0.279 -8.020 11.668 1.00 71.69 99 THR A CA 1
ATOM 807 C C . THR A 1 99 ? 0.274 -8.574 13.083 1.00 71.69 99 THR A C 1
ATOM 809 O O . THR A 1 99 ? 0.521 -7.842 14.034 1.00 71.69 99 THR A O 1
ATOM 812 N N . ILE A 1 100 ? -0.039 -9.861 13.227 1.00 67.62 100 ILE A N 1
ATOM 813 C CA . ILE A 1 100 ? -0.089 -10.544 14.524 1.00 67.62 100 ILE A CA 1
ATOM 814 C C . ILE A 1 100 ? 1.313 -11.005 14.933 1.00 67.62 100 ILE A C 1
ATOM 816 O O . ILE A 1 100 ? 1.648 -11.013 16.116 1.00 67.62 100 ILE A O 1
ATOM 820 N N . GLN A 1 101 ? 2.136 -11.397 13.957 1.00 61.06 101 GLN A N 1
ATOM 821 C CA . GLN A 1 101 ? 3.544 -11.690 14.187 1.00 61.06 101 GLN A CA 1
ATOM 822 C C . GLN A 1 101 ? 4.254 -10.376 14.514 1.00 61.06 101 GLN A C 1
ATOM 824 O O . GLN A 1 101 ? 4.380 -9.514 13.652 1.00 61.06 101 GLN A O 1
ATOM 829 N N . ASP A 1 102 ? 4.675 -10.237 15.774 1.00 50.53 102 ASP A N 1
ATOM 830 C CA . ASP A 1 102 ? 5.360 -9.061 16.313 1.00 50.53 102 ASP A CA 1
ATOM 831 C C . ASP A 1 102 ? 6.363 -8.515 15.289 1.00 50.53 102 ASP A C 1
ATOM 833 O O . ASP A 1 102 ? 7.287 -9.216 14.856 1.00 50.53 102 ASP A O 1
ATOM 837 N N . THR A 1 103 ? 6.157 -7.260 14.893 1.00 51.03 103 THR A N 1
ATOM 838 C CA . THR A 1 103 ? 6.894 -6.507 13.870 1.00 51.03 103 THR A CA 1
ATOM 839 C C . THR A 1 103 ? 8.414 -6.539 14.085 1.00 51.03 103 THR A C 1
ATOM 841 O O . THR A 1 103 ? 9.181 -6.237 13.182 1.00 51.03 103 THR A O 1
ATOM 844 N N . ARG A 1 104 ? 8.865 -6.967 15.270 1.00 47.97 104 ARG A N 1
ATOM 845 C CA . ARG A 1 104 ? 10.261 -7.238 15.639 1.00 47.97 104 ARG A CA 1
ATOM 846 C C . ARG A 1 104 ? 10.893 -8.424 14.907 1.00 47.97 104 ARG A C 1
ATOM 848 O O . ARG A 1 104 ? 12.117 -8.481 14.812 1.00 47.97 104 ARG A O 1
ATOM 855 N N . ARG A 1 105 ? 10.106 -9.390 14.415 1.00 43.69 105 ARG A N 1
ATOM 856 C CA . ARG A 1 105 ? 10.634 -10.556 13.676 1.00 43.69 105 ARG A CA 1
ATOM 857 C C . ARG A 1 105 ? 10.833 -10.258 12.191 1.00 43.69 105 ARG A C 1
ATOM 859 O O . ARG A 1 105 ? 11.692 -10.868 11.556 1.00 43.69 105 ARG A O 1
ATOM 866 N N . ILE A 1 106 ? 10.087 -9.293 11.655 1.00 52.53 106 ILE A N 1
ATOM 867 C CA . ILE A 1 106 ? 10.369 -8.697 10.353 1.00 52.53 106 ILE A CA 1
ATOM 868 C C . ILE A 1 106 ? 11.485 -7.685 10.601 1.00 52.53 106 ILE A C 1
ATOM 870 O O . ILE A 1 106 ? 11.231 -6.574 11.056 1.00 52.53 106 ILE A O 1
ATOM 874 N N . LYS A 1 107 ? 12.737 -8.107 10.386 1.00 51.72 107 LYS A N 1
ATOM 875 C CA . LYS A 1 107 ? 13.933 -7.267 10.529 1.00 51.72 107 LYS A CA 1
ATOM 876 C C . LYS A 1 107 ? 13.841 -6.055 9.595 1.00 51.72 107 LYS A C 1
ATOM 878 O O . LYS A 1 107 ? 14.417 -6.041 8.514 1.00 51.72 107 LYS A O 1
ATOM 883 N N . THR A 1 108 ? 13.141 -5.020 10.036 1.00 47.16 108 THR A N 1
ATOM 884 C CA . THR A 1 108 ? 13.487 -3.652 9.673 1.00 47.16 108 THR A CA 1
ATOM 885 C C . THR A 1 108 ? 14.858 -3.482 10.301 1.00 47.16 108 THR A C 1
ATOM 887 O O . THR A 1 108 ? 14.977 -3.615 11.521 1.00 47.16 108 THR A O 1
ATOM 890 N N . GLN A 1 109 ? 15.916 -3.366 9.500 1.00 48.06 109 GLN A N 1
ATOM 891 C CA . GLN A 1 109 ? 17.244 -3.164 10.068 1.00 48.06 109 GLN A CA 1
ATOM 892 C C . GLN A 1 109 ? 17.165 -1.893 10.915 1.00 48.06 109 GLN A C 1
ATOM 894 O O . GLN A 1 109 ? 16.949 -0.802 10.389 1.00 48.06 109 GLN A O 1
ATOM 899 N N . PHE A 1 110 ? 17.253 -2.040 12.239 1.00 44.28 110 PHE A N 1
ATOM 900 C CA . PHE A 1 110 ? 17.442 -0.894 13.113 1.00 44.28 110 PHE A CA 1
ATOM 901 C C . PHE A 1 110 ? 18.690 -0.146 12.610 1.00 44.28 110 PHE A C 1
ATOM 903 O O . PHE A 1 110 ? 19.652 -0.822 12.233 1.00 44.28 110 PHE A O 1
ATOM 910 N N . PRO A 1 111 ? 18.729 1.201 12.618 1.00 45.06 111 PRO A N 1
ATOM 911 C CA . PRO A 1 111 ? 19.879 1.990 12.151 1.00 45.06 111 PRO A CA 1
ATOM 912 C C . PRO A 1 111 ? 21.174 1.839 12.986 1.00 45.06 111 PRO A C 1
ATOM 914 O O . PRO A 1 111 ? 21.900 2.812 13.170 1.00 45.06 111 PRO A O 1
ATOM 917 N N . GLY A 1 112 ? 21.465 0.659 13.541 1.00 45.44 112 GLY A N 1
ATOM 918 C CA . GLY A 1 112 ? 22.599 0.406 14.432 1.00 45.44 112 GLY A CA 1
ATOM 919 C C . GLY A 1 112 ? 23.235 -0.985 14.339 1.00 45.44 112 GLY A C 1
ATOM 920 O O . GLY A 1 112 ? 24.365 -1.135 14.789 1.00 45.44 112 GLY A O 1
ATOM 921 N N . GLU A 1 113 ? 22.597 -1.987 13.724 1.00 43.16 113 GLU A N 1
ATOM 922 C CA . GLU A 1 113 ? 23.238 -3.289 13.474 1.00 43.16 113 GLU A CA 1
ATOM 923 C C . GLU A 1 113 ? 23.649 -3.390 12.009 1.00 43.16 113 GLU A C 1
ATOM 925 O O . GLU A 1 113 ? 22.967 -3.968 11.164 1.00 43.16 113 GLU A O 1
ATOM 930 N N . PHE A 1 114 ? 24.807 -2.800 11.718 1.00 42.28 114 PHE A N 1
ATOM 931 C CA . PHE A 1 114 ? 25.557 -3.083 10.506 1.00 42.28 114 PHE A CA 1
ATOM 932 C C . PHE A 1 114 ? 25.965 -4.562 10.529 1.00 42.28 114 PHE A C 1
ATOM 934 O O . PHE A 1 114 ? 27.029 -4.921 11.032 1.00 42.28 114 PHE A O 1
ATOM 941 N N . LEU A 1 115 ? 25.157 -5.437 9.927 1.00 49.62 115 LEU A N 1
ATOM 942 C CA . LEU A 1 115 ? 25.777 -6.541 9.199 1.00 49.62 115 LEU A CA 1
ATOM 943 C C . LEU A 1 115 ? 26.755 -5.883 8.219 1.00 49.62 115 LEU A C 1
ATOM 945 O O . LEU A 1 115 ? 26.368 -4.878 7.611 1.00 49.62 115 LEU A O 1
ATOM 949 N N . PRO A 1 116 ? 28.006 -6.360 8.076 1.00 43.94 116 PRO A N 1
ATOM 950 C CA . PRO A 1 116 ? 28.878 -5.804 7.063 1.00 43.94 116 PRO A CA 1
ATOM 951 C C . PRO A 1 116 ? 28.149 -6.034 5.747 1.00 43.94 116 PRO A C 1
ATOM 953 O O . PRO A 1 116 ? 27.989 -7.173 5.305 1.00 43.94 116 PRO A O 1
ATOM 956 N N . ALA A 1 117 ? 27.617 -4.951 5.177 1.00 50.53 117 ALA A N 1
ATOM 957 C CA . ALA A 1 117 ? 27.075 -4.979 3.840 1.00 50.53 117 ALA A CA 1
ATOM 958 C C . ALA A 1 117 ? 28.152 -5.653 2.982 1.00 50.53 117 ALA A C 1
ATOM 960 O O . ALA A 1 117 ? 29.332 -5.310 3.153 1.00 50.53 117 ALA A O 1
ATOM 961 N N . PRO A 1 118 ? 27.807 -6.615 2.103 1.00 49.09 118 PRO A N 1
ATOM 962 C CA . PRO A 1 118 ? 28.728 -6.998 1.048 1.00 49.09 118 PRO A CA 1
ATOM 963 C C . PRO A 1 118 ? 29.180 -5.680 0.447 1.00 49.09 118 PRO A C 1
ATOM 965 O O . PRO A 1 118 ? 28.324 -4.897 0.024 1.00 49.09 118 PRO A O 1
ATOM 968 N N . GLN A 1 119 ? 30.476 -5.372 0.564 1.00 52.78 119 GLN A N 1
ATOM 969 C CA . GLN A 1 119 ? 30.990 -4.105 0.074 1.00 52.78 119 GLN A CA 1
ATOM 970 C C . GLN A 1 119 ? 30.450 -3.984 -1.349 1.00 52.78 119 GLN A C 1
ATOM 972 O O . GLN A 1 119 ? 30.684 -4.915 -2.132 1.00 52.78 119 GLN A O 1
ATOM 977 N N . PRO A 1 120 ? 29.657 -2.940 -1.679 1.00 53.03 120 PRO A N 1
ATOM 978 C CA . PRO A 1 120 ? 29.288 -2.739 -3.066 1.00 53.03 120 PRO A CA 1
ATOM 979 C C . PRO A 1 120 ? 30.616 -2.775 -3.814 1.00 53.03 120 PRO A C 1
ATOM 981 O O . PRO A 1 120 ? 31.564 -2.148 -3.318 1.00 53.03 120 PRO A O 1
ATOM 984 N N . PRO A 1 121 ? 30.747 -3.580 -4.890 1.00 54.53 121 PRO A N 1
ATOM 985 C CA . PRO A 1 121 ? 32.005 -3.665 -5.609 1.00 54.53 121 PRO A CA 1
ATOM 986 C C . PRO A 1 121 ? 32.425 -2.230 -5.832 1.00 54.53 121 PRO A C 1
ATOM 988 O O . PRO A 1 121 ? 31.628 -1.454 -6.359 1.00 54.53 121 PRO A O 1
ATOM 991 N N . LEU A 1 122 ? 33.580 -1.862 -5.276 1.00 48.06 122 LEU A N 1
ATOM 992 C CA . LEU A 1 122 ? 34.076 -0.503 -5.314 1.00 48.06 122 LEU A CA 1
ATOM 993 C C . LEU A 1 122 ? 33.975 -0.084 -6.777 1.00 48.06 122 LEU A C 1
ATOM 995 O O . LEU A 1 122 ? 34.719 -0.592 -7.613 1.00 48.06 122 LEU A O 1
ATOM 999 N N . ILE A 1 123 ? 32.999 0.765 -7.108 1.00 51.69 123 ILE A N 1
ATOM 1000 C CA . ILE A 1 123 ? 32.842 1.281 -8.462 1.00 51.69 123 ILE A CA 1
ATOM 1001 C C . ILE A 1 123 ? 33.929 2.351 -8.585 1.00 51.69 123 ILE A C 1
ATOM 1003 O O . ILE A 1 123 ? 33.669 3.548 -8.631 1.00 51.69 123 ILE A O 1
ATOM 1007 N N . THR A 1 124 ? 35.190 1.912 -8.593 1.00 53.72 124 THR A N 1
ATOM 1008 C CA . THR A 1 124 ? 36.369 2.697 -8.979 1.00 53.72 124 THR A CA 1
ATOM 1009 C C . THR A 1 124 ? 36.338 3.043 -10.453 1.00 53.72 124 THR A C 1
ATOM 1011 O O . THR A 1 124 ? 37.190 3.781 -10.936 1.00 53.72 124 THR A O 1
ATOM 1014 N N . SER A 1 125 ? 35.348 2.554 -11.190 1.00 56.97 125 SER A N 1
ATOM 1015 C CA . SER A 1 125 ? 35.198 2.873 -12.583 1.00 56.97 125 SER A CA 1
ATOM 1016 C C . SER A 1 125 ? 33.810 3.468 -12.810 1.00 56.97 125 SER A C 1
ATOM 1018 O O . SER A 1 125 ? 32.789 2.804 -12.947 1.00 56.97 125 SER A O 1
ATOM 1020 N N . ARG A 1 126 ? 33.796 4.781 -13.025 1.00 56.19 126 ARG A N 1
ATOM 1021 C CA . ARG A 1 126 ? 32.812 5.438 -13.899 1.00 56.19 126 ARG A CA 1
ATOM 1022 C C . ARG A 1 126 ? 32.906 4.906 -15.350 1.00 56.19 126 ARG A C 1
ATOM 1024 O O . ARG A 1 126 ? 32.432 5.549 -16.281 1.00 56.19 126 ARG A O 1
ATOM 1031 N N . ALA A 1 127 ? 33.573 3.773 -15.570 1.00 59.56 127 ALA A N 1
ATOM 1032 C CA . ALA A 1 127 ? 34.044 3.278 -16.845 1.00 59.56 127 ALA A CA 1
ATOM 1033 C C . ALA A 1 127 ? 33.185 2.090 -17.279 1.00 59.56 127 ALA A C 1
ATOM 1035 O O . ALA A 1 127 ? 33.673 0.973 -17.382 1.00 59.56 127 ALA A O 1
ATOM 1036 N N . ASN A 1 128 ? 31.888 2.331 -17.488 1.00 63.06 128 ASN A N 1
ATOM 1037 C CA . ASN A 1 128 ? 31.124 1.683 -18.566 1.00 63.06 128 ASN A CA 1
ATOM 1038 C C . ASN A 1 128 ? 29.676 2.181 -18.684 1.00 63.06 128 ASN A C 1
ATOM 1040 O O . ASN A 1 128 ? 28.785 1.444 -19.106 1.00 63.06 128 ASN A O 1
ATOM 1044 N N . ILE A 1 129 ? 29.399 3.446 -18.353 1.00 69.12 129 ILE A N 1
ATOM 1045 C CA . ILE A 1 129 ? 28.129 4.031 -18.791 1.00 69.12 129 ILE A CA 1
ATOM 1046 C C . ILE A 1 129 ? 28.276 4.291 -20.292 1.00 69.12 129 ILE A C 1
ATOM 1048 O O . ILE A 1 129 ? 28.976 5.221 -20.709 1.00 69.12 129 ILE A O 1
ATOM 1052 N N . ARG A 1 130 ? 27.645 3.437 -21.108 1.00 74.88 130 ARG A N 1
ATOM 1053 C CA . ARG A 1 130 ? 27.499 3.684 -22.545 1.00 74.88 130 ARG A CA 1
ATOM 1054 C C . ARG A 1 130 ? 26.709 4.979 -22.692 1.00 74.88 130 ARG A C 1
ATOM 1056 O O . ARG A 1 130 ? 25.529 5.029 -22.365 1.00 74.88 130 ARG A O 1
ATOM 1063 N N . HIS A 1 131 ? 27.379 6.030 -23.133 1.00 71.19 131 HIS A N 1
ATOM 1064 C CA . HIS A 1 131 ? 26.769 7.317 -23.411 1.00 71.19 131 HIS A CA 1
ATOM 1065 C C . HIS A 1 131 ? 26.757 7.489 -24.926 1.00 71.19 131 HIS A C 1
ATOM 1067 O O . HIS A 1 131 ? 27.787 7.387 -25.588 1.00 71.19 131 HIS A O 1
ATOM 1073 N N . TRP A 1 132 ? 25.574 7.702 -25.489 1.00 75.25 132 TRP A N 1
ATOM 1074 C CA . TRP A 1 132 ? 25.453 8.068 -26.891 1.00 75.25 132 TRP A CA 1
ATOM 1075 C C . TRP A 1 132 ? 25.677 9.575 -27.015 1.00 75.25 132 TRP A C 1
ATOM 1077 O O . TRP A 1 132 ? 24.889 10.366 -26.494 1.00 75.25 132 TRP A O 1
ATOM 1087 N N . ILE A 1 133 ? 26.760 9.977 -27.680 1.00 78.12 133 ILE A N 1
ATOM 1088 C CA . ILE A 1 133 ? 27.005 11.377 -28.035 1.00 78.12 133 ILE A CA 1
ATOM 1089 C C . ILE A 1 133 ? 26.476 11.572 -29.450 1.00 78.12 133 ILE A C 1
ATOM 1091 O O . ILE A 1 133 ? 26.976 10.953 -30.386 1.00 78.12 133 ILE A O 1
ATOM 1095 N N . ASN A 1 134 ? 25.468 12.429 -29.615 1.00 73.75 134 ASN A N 1
ATOM 1096 C CA . ASN A 1 134 ? 24.991 12.780 -30.948 1.00 73.75 134 ASN A CA 1
ATOM 1097 C C . ASN A 1 134 ? 26.121 13.510 -31.716 1.00 73.75 134 ASN A C 1
ATOM 1099 O O . ASN A 1 134 ? 26.606 14.529 -31.213 1.00 73.75 134 ASN A O 1
ATOM 1103 N N . PRO A 1 135 ? 26.547 13.038 -32.908 1.00 81.25 135 PRO A N 1
ATOM 1104 C CA . PRO A 1 135 ? 27.587 13.696 -33.706 1.00 81.25 135 PRO A CA 1
ATOM 1105 C C . PRO A 1 135 ? 27.209 15.121 -34.134 1.00 81.25 135 PRO A C 1
ATOM 1107 O O . PRO A 1 135 ? 28.091 15.935 -34.405 1.00 81.25 135 PRO A O 1
ATOM 1110 N N . LYS A 1 136 ? 25.911 15.448 -34.168 1.00 81.12 136 LYS A N 1
ATOM 1111 C CA . LYS A 1 136 ? 25.409 16.807 -34.378 1.00 81.12 136 LYS A CA 1
ATOM 1112 C C . LYS A 1 136 ? 24.677 17.263 -33.117 1.00 81.12 136 LYS A C 1
ATOM 1114 O O . LYS A 1 136 ? 23.703 16.646 -32.702 1.00 81.12 136 LYS A O 1
ATOM 1119 N N . LYS A 1 137 ? 25.110 18.366 -32.501 1.00 75.19 137 LYS A N 1
ATOM 1120 C CA . LYS A 1 137 ? 24.327 19.041 -31.450 1.00 75.19 137 LYS A CA 1
ATOM 1121 C C . LYS A 1 137 ? 23.163 19.797 -32.090 1.00 75.19 137 LYS A C 1
ATOM 1123 O O . LYS A 1 137 ? 23.186 21.021 -32.181 1.00 75.19 137 LYS A O 1
ATOM 1128 N N . GLU A 1 138 ? 22.174 19.067 -32.588 1.00 75.00 138 GLU A N 1
ATOM 1129 C CA . GLU A 1 138 ? 20.932 19.688 -33.032 1.00 75.00 138 GLU A CA 1
ATOM 1130 C C . GLU A 1 138 ? 20.242 20.339 -31.829 1.00 75.00 138 GLU A C 1
ATOM 1132 O O . GLU A 1 138 ? 20.279 19.823 -30.709 1.00 75.00 138 GLU A O 1
ATOM 1137 N N . SER A 1 139 ? 19.677 21.525 -32.047 1.00 79.62 139 SER A N 1
ATOM 1138 C CA . SER A 1 139 ? 18.923 22.231 -31.015 1.00 79.62 139 SER A CA 1
ATOM 1139 C C . SER A 1 139 ? 17.775 21.349 -30.529 1.00 79.62 139 SER A C 1
ATOM 1141 O O . SER A 1 139 ? 17.105 20.713 -31.338 1.00 79.62 139 SER A O 1
ATOM 1143 N N . ILE A 1 140 ? 17.475 21.381 -29.228 1.00 73.81 140 ILE A N 1
ATOM 1144 C CA . ILE A 1 140 ? 16.263 20.751 -28.669 1.00 73.81 140 ILE A CA 1
ATOM 1145 C C . ILE A 1 140 ? 14.968 21.320 -29.277 1.00 73.81 140 ILE A C 1
ATOM 1147 O O . ILE A 1 140 ? 13.908 20.720 -29.152 1.00 73.81 140 ILE A O 1
ATOM 1151 N N . HIS A 1 141 ? 15.066 22.472 -29.946 1.00 72.06 141 HIS A N 1
ATOM 1152 C CA . HIS A 1 141 ? 13.981 23.126 -30.674 1.00 72.06 141 HIS A CA 1
ATOM 1153 C C . HIS A 1 141 ? 14.003 22.816 -32.183 1.00 72.06 141 HIS A C 1
ATOM 1155 O O . HIS A 1 141 ? 13.252 23.423 -32.942 1.00 72.06 141 HIS A O 1
ATOM 1161 N N . SER A 1 142 ? 14.888 21.924 -32.646 1.00 77.12 142 SER A N 1
ATOM 1162 C CA . SER A 1 142 ? 14.923 21.484 -34.043 1.00 77.12 142 SER A CA 1
ATOM 1163 C C . SER A 1 142 ? 13.665 20.675 -34.354 1.00 77.12 142 SER A C 1
ATOM 1165 O O . SER A 1 142 ? 13.416 19.637 -33.748 1.00 77.12 142 SER A O 1
ATOM 1167 N N . ILE A 1 143 ? 12.867 21.153 -35.308 1.00 71.56 143 ILE A N 1
ATOM 1168 C CA . ILE A 1 143 ? 11.649 20.476 -35.784 1.00 71.56 143 ILE A CA 1
ATOM 1169 C C . ILE A 1 143 ? 11.905 19.584 -37.009 1.00 71.56 143 ILE A C 1
ATOM 1171 O O . ILE A 1 143 ? 10.979 18.953 -37.521 1.00 71.56 143 ILE A O 1
ATOM 1175 N N . GLN A 1 144 ? 13.152 19.528 -37.491 1.00 71.38 144 GLN A N 1
ATOM 1176 C CA . GLN A 1 144 ? 13.548 18.737 -38.654 1.00 71.38 144 GLN A CA 1
ATOM 1177 C C . GLN A 1 144 ? 13.341 17.241 -38.350 1.00 71.38 144 GLN A C 1
ATOM 1179 O O . GLN A 1 144 ? 13.962 16.697 -37.444 1.00 71.38 144 GLN A O 1
ATOM 1184 N N . GLY A 1 145 ? 12.448 16.575 -39.089 1.00 70.62 145 GLY A N 1
ATOM 1185 C CA . GLY A 1 145 ? 12.098 15.164 -38.858 1.00 70.62 145 GLY A CA 1
ATOM 1186 C C . GLY A 1 145 ? 10.985 14.929 -37.829 1.00 70.62 145 GLY A C 1
ATOM 1187 O O . GLY A 1 145 ? 10.668 13.778 -37.532 1.00 70.62 145 GLY A O 1
ATOM 1188 N N . SER A 1 146 ? 10.361 15.989 -37.302 1.00 72.88 146 SER A N 1
ATOM 1189 C CA . SER A 1 146 ? 9.165 15.863 -36.467 1.00 72.88 146 SER A CA 1
ATOM 1190 C C . SER A 1 146 ? 7.991 15.307 -37.278 1.00 72.88 146 SER A C 1
ATOM 1192 O O . SER A 1 146 ? 7.753 15.718 -38.416 1.00 72.88 146 SER A O 1
ATOM 1194 N N . ILE A 1 147 ? 7.237 14.382 -36.680 1.00 71.50 147 ILE A N 1
ATOM 1195 C CA . ILE A 1 147 ? 6.000 13.869 -37.270 1.00 71.50 147 ILE A CA 1
ATOM 1196 C C . ILE A 1 147 ? 4.999 15.025 -37.321 1.00 71.50 147 ILE A C 1
ATOM 1198 O O . ILE A 1 147 ? 4.566 15.548 -36.289 1.00 71.50 147 ILE A O 1
ATOM 1202 N N . VAL A 1 148 ? 4.640 15.425 -38.540 1.00 67.50 148 VAL A N 1
ATOM 1203 C CA . VAL A 1 148 ? 3.645 16.467 -38.782 1.00 67.50 148 VAL A CA 1
ATOM 1204 C C . VAL A 1 148 ? 2.291 15.937 -38.319 1.00 67.50 148 VAL A C 1
ATOM 1206 O O . VAL A 1 148 ? 1.697 15.073 -38.956 1.00 67.50 148 VAL A O 1
ATOM 1209 N N . SER A 1 149 ? 1.822 16.439 -37.180 1.00 67.75 149 SER A N 1
ATOM 1210 C CA . SER A 1 149 ? 0.509 16.129 -36.621 1.00 67.75 149 SER A CA 1
ATOM 1211 C C . SER A 1 149 ? -0.257 17.431 -36.374 1.00 67.75 149 SER A C 1
ATOM 1213 O O . SER A 1 149 ? 0.366 18.441 -36.021 1.00 67.75 149 SER A O 1
ATOM 1215 N N . PRO A 1 150 ? -1.599 17.442 -36.516 1.00 66.62 150 PRO A N 1
ATOM 1216 C CA . PRO A 1 150 ? -2.413 18.635 -36.274 1.00 66.62 150 PRO A CA 1
ATOM 1217 C C . PRO A 1 150 ? -2.269 19.204 -34.853 1.00 66.62 150 PRO A C 1
ATOM 1219 O O . PRO A 1 150 ? -2.590 20.371 -34.624 1.00 66.62 150 PRO A O 1
ATOM 1222 N N . HIS A 1 151 ? -1.750 18.400 -33.917 1.00 65.56 151 HIS A N 1
ATOM 1223 C CA . HIS A 1 151 ? -1.645 18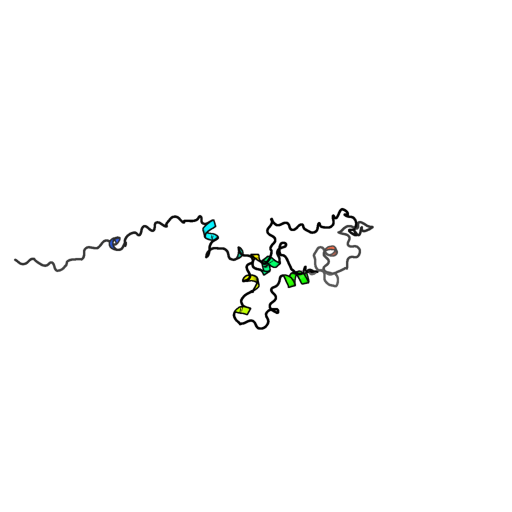.713 -32.490 1.00 65.56 151 HIS A CA 1
ATOM 1224 C C . HIS A 1 151 ? -0.199 18.895 -31.988 1.00 65.56 151 HIS A C 1
ATOM 1226 O O . HIS A 1 151 ? 0.026 18.947 -30.779 1.00 65.56 151 HIS A O 1
ATOM 1232 N N . THR A 1 152 ? 0.804 18.991 -32.869 1.00 67.12 152 THR A N 1
ATOM 1233 C CA . THR A 1 152 ? 2.199 19.152 -32.423 1.00 67.12 152 THR A CA 1
ATOM 1234 C C . THR A 1 152 ? 2.465 20.588 -31.949 1.00 67.12 152 THR A C 1
ATOM 1236 O O . THR A 1 152 ? 2.421 21.542 -32.727 1.00 67.12 152 THR A O 1
ATOM 1239 N N . ALA A 1 153 ? 2.803 20.754 -30.664 1.00 66.62 153 ALA A N 1
ATOM 1240 C CA . ALA A 1 153 ? 3.105 22.059 -30.061 1.00 66.62 153 ALA A CA 1
ATOM 1241 C C . ALA A 1 153 ? 4.295 22.779 -30.728 1.00 66.62 153 ALA A C 1
ATOM 1243 O O . ALA A 1 153 ? 4.316 24.006 -30.785 1.00 66.62 153 ALA A O 1
ATOM 1244 N N . ALA A 1 154 ? 5.248 22.019 -31.276 1.00 66.25 154 ALA A N 1
ATOM 1245 C CA . ALA A 1 154 ? 6.441 22.549 -31.933 1.00 66.25 154 ALA A CA 1
ATOM 1246 C C . ALA A 1 154 ? 6.168 23.205 -33.302 1.00 66.25 154 ALA A C 1
ATOM 1248 O O . ALA A 1 154 ? 6.953 24.041 -33.736 1.00 66.25 154 ALA A O 1
ATOM 1249 N N . THR A 1 155 ? 5.070 22.852 -33.980 1.00 65.50 155 THR A N 1
ATOM 1250 C CA . THR A 1 155 ? 4.714 23.398 -35.304 1.00 65.50 155 THR A CA 1
ATOM 1251 C C . THR A 1 155 ? 3.502 24.328 -35.262 1.00 65.50 155 THR A C 1
ATOM 1253 O O . THR A 1 155 ? 3.394 25.216 -36.104 1.00 65.50 155 THR A O 1
ATOM 1256 N N . ASN A 1 156 ? 2.604 24.164 -34.280 1.00 66.38 156 ASN A N 1
ATOM 1257 C CA . ASN A 1 156 ? 1.307 24.853 -34.250 1.00 66.38 156 ASN A CA 1
ATOM 1258 C C . ASN A 1 156 ? 1.092 25.788 -33.046 1.00 66.38 156 ASN A C 1
ATOM 1260 O O . ASN A 1 156 ? -0.035 26.215 -32.808 1.00 66.38 156 ASN A O 1
ATOM 1264 N N . GLY A 1 157 ? 2.138 26.127 -32.281 1.00 68.25 157 GLY A N 1
ATOM 1265 C CA . GLY A 1 157 ? 2.057 27.138 -31.212 1.00 68.25 157 GLY A CA 1
ATOM 1266 C C . GLY A 1 157 ? 1.016 26.840 -30.122 1.00 68.25 157 GLY A C 1
ATOM 1267 O O . GLY A 1 157 ? 0.534 27.759 -29.472 1.00 68.25 157 GLY A O 1
ATOM 1268 N N . GLY A 1 158 ? 0.631 25.570 -29.956 1.00 67.38 158 GLY A N 1
ATOM 1269 C CA . GLY A 1 158 ? -0.408 25.143 -29.014 1.00 67.38 158 GLY A CA 1
ATOM 1270 C C . GLY A 1 158 ? -1.847 25.189 -29.545 1.00 67.38 158 GLY A C 1
ATOM 1271 O O . GLY A 1 158 ? -2.758 24.801 -28.820 1.00 67.38 158 GLY A O 1
ATOM 1272 N N . TYR A 1 159 ? -2.076 25.596 -30.797 1.00 67.62 159 TYR A N 1
ATOM 1273 C CA . TYR A 1 159 ? -3.402 25.551 -31.416 1.00 67.62 159 TYR A CA 1
ATOM 1274 C C . TYR A 1 159 ? -3.642 24.218 -32.129 1.00 67.62 159 TYR A C 1
ATOM 1276 O O . TYR A 1 159 ? -2.790 23.727 -32.869 1.00 67.62 159 TYR A O 1
ATOM 1284 N N . SER A 1 160 ? -4.833 23.647 -31.942 1.00 71.38 160 SER A N 1
ATOM 1285 C CA . SER A 1 160 ? -5.272 22.503 -32.744 1.00 71.38 160 SER A CA 1
ATOM 1286 C C . SER A 1 160 ? -5.650 22.969 -34.148 1.00 71.38 160 SER A C 1
ATOM 1288 O O . SER A 1 160 ? -6.388 23.944 -34.302 1.00 71.38 160 SER A O 1
ATOM 1290 N N . ARG A 1 161 ? -5.162 22.263 -35.169 1.00 71.88 161 ARG A N 1
ATOM 1291 C CA . ARG A 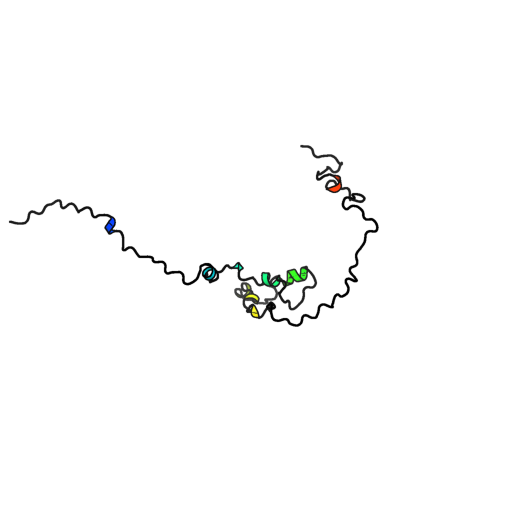1 161 ? -5.602 22.435 -36.560 1.00 71.88 161 ARG A CA 1
ATOM 1292 C C . ARG A 1 161 ? -6.561 21.317 -36.957 1.00 71.88 161 ARG A C 1
ATOM 1294 O O . ARG A 1 161 ? -6.542 20.234 -36.377 1.00 71.88 161 ARG A O 1
ATOM 1301 N N . LYS A 1 162 ? -7.398 21.584 -37.952 1.00 77.06 162 LYS A N 1
ATOM 1302 C CA . LYS A 1 162 ? -8.166 20.558 -38.664 1.00 77.06 162 LYS A CA 1
ATOM 1303 C C . LYS A 1 162 ? -7.218 19.670 -39.488 1.00 77.06 162 LYS A C 1
ATOM 1305 O O . LYS A 1 162 ? -6.076 20.047 -39.753 1.00 77.0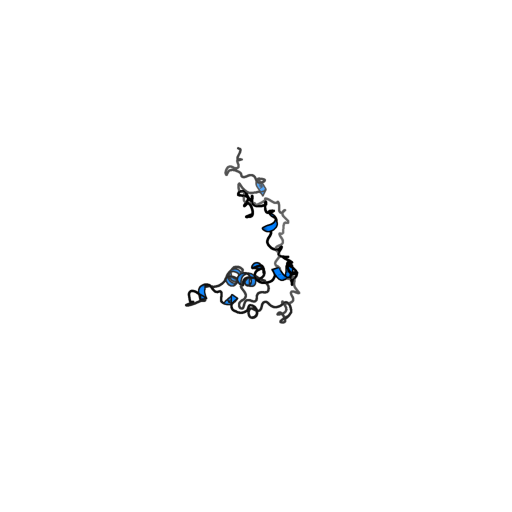6 162 LYS A O 1
ATOM 1310 N N . ASN A 1 163 ? -7.700 18.507 -39.931 1.00 73.25 163 ASN A N 1
ATOM 1311 C CA . ASN A 1 163 ? -6.922 17.576 -40.765 1.00 73.25 163 ASN A CA 1
ATOM 1312 C C . ASN A 1 163 ? -6.503 18.176 -42.123 1.00 73.25 163 ASN A C 1
ATOM 1314 O O . ASN A 1 163 ? -5.543 17.709 -42.724 1.00 73.25 163 ASN A O 1
ATOM 1318 N N . ASP A 1 164 ? -7.196 19.217 -42.588 1.00 74.62 164 ASP A N 1
ATOM 1319 C CA . ASP A 1 164 ? -6.883 19.997 -43.792 1.00 74.62 164 ASP A CA 1
ATOM 1320 C C . ASP A 1 164 ? -5.890 21.155 -43.529 1.00 74.62 164 ASP A C 1
ATOM 1322 O O . ASP A 1 164 ? -5.563 21.914 -44.437 1.00 74.62 164 ASP A O 1
ATOM 1326 N N . GLY A 1 165 ? -5.405 21.311 -42.290 1.00 68.50 165 GLY A N 1
ATOM 1327 C CA . GLY A 1 165 ? -4.508 22.393 -41.870 1.00 68.50 165 GLY A CA 1
ATOM 1328 C C . GLY A 1 165 ? -5.210 23.705 -41.489 1.00 68.50 165 GLY A C 1
ATOM 1329 O O . GLY A 1 165 ? -4.541 24.646 -41.040 1.00 68.50 165 GLY A O 1
ATOM 1330 N N . GLY A 1 166 ? -6.540 23.773 -41.611 1.00 72.75 166 GLY A N 1
ATOM 1331 C CA . GLY A 1 166 ? -7.343 24.945 -41.267 1.00 72.75 166 GLY A CA 1
ATOM 1332 C C . GLY A 1 166 ? -7.454 25.201 -39.758 1.00 72.75 166 GLY A C 1
ATOM 1333 O O . GLY A 1 166 ? -7.271 24.303 -38.933 1.00 72.75 166 GLY A O 1
ATOM 1334 N N . PHE A 1 167 ? -7.775 26.442 -39.384 1.00 72.94 167 PHE A N 1
ATOM 1335 C CA . PHE A 1 167 ? -8.037 26.823 -37.993 1.00 72.94 167 PHE A CA 1
ATOM 1336 C C . PHE A 1 167 ? -9.493 26.535 -37.593 1.00 72.94 167 PHE A C 1
ATOM 1338 O O . PHE A 1 167 ? -10.405 26.548 -38.425 1.00 72.94 167 PHE A O 1
ATOM 1345 N N . PHE A 1 168 ? -9.715 26.295 -36.300 1.00 71.56 168 PHE A N 1
ATOM 1346 C CA . PHE A 1 168 ? -11.046 26.365 -35.702 1.00 71.56 168 PHE A CA 1
ATOM 1347 C C . PHE A 1 168 ? -11.297 27.818 -35.276 1.00 71.56 168 PHE A C 1
ATOM 1349 O O . PHE A 1 168 ? -10.587 28.327 -34.414 1.00 71.56 168 PHE A O 1
ATOM 1356 N N . SER A 1 169 ? -12.263 28.493 -35.898 1.00 71.88 169 SER A N 1
ATOM 1357 C CA . SER A 1 169 ? -12.770 29.794 -35.446 1.00 71.88 169 SER A CA 1
ATOM 1358 C C . SER A 1 169 ? -14.128 29.598 -34.778 1.00 71.88 169 SER A C 1
ATOM 1360 O O . SER A 1 169 ? -14.942 28.823 -35.286 1.00 71.88 169 SER A O 1
ATOM 1362 N N . THR A 1 170 ? -14.358 30.288 -33.665 1.00 63.72 170 THR A N 1
ATOM 1363 C CA . THR A 1 170 ? -15.681 30.454 -33.042 1.00 63.72 170 THR A CA 1
ATOM 1364 C C . THR A 1 170 ? -16.436 31.597 -33.689 1.00 63.72 170 THR A C 1
ATOM 1366 O O . THR A 1 170 ? -15.778 32.642 -33.900 1.00 63.72 170 THR A O 1
#

Sequence (170 aa):
MPLTRDPFQNPALDKDDSYLGKSRASKKLPYKNPTHLAQQQEPWCRLSSTPTITSMKRDGFFFYSEIPKDDLDFRLAALYNHHTGTFKNKSEILTHQETIQDTRRIKTQFPGEFLPAPQPPLITSRANIRHWINPKKESIHSIQGSIVSPHTAATNGGYSRKNDGGFFST